Protein AF-A0A100JWX1-F1 (afdb_monomer_lite)

Secondary structure (DSSP, 8-state):
---------S------SS--------HHHHHHH--SHHHHHHHHHHHHHHHT-

Structure (mmCIF, N/CA/C/O backbone):
data_AF-A0A100JWX1-F1
#
_entry.id   AF-A0A100JWX1-F1
#
loop_
_atom_site.group_PDB
_atom_site.id
_atom_site.type_symbol
_atom_site.label_atom_id
_atom_site.label_alt_id
_atom_site.label_comp_id
_atom_site.label_asym_id
_atom_site.label_entity_id
_atom_site.label_seq_id
_atom_site.pdbx_PDB_ins_code
_atom_site.Cartn_x
_atom_site.Cartn_y
_atom_site.Cartn_z
_atom_site.occupancy
_atom_site.B_iso_or_equiv
_atom_site.auth_seq_id
_atom_site.auth_comp_id
_atom_site.auth_asym_id
_atom_site.auth_atom_id
_atom_site.pdbx_PDB_model_num
ATOM 1 N N . MET A 1 1 ? 13.835 5.811 8.159 1.00 75.38 1 MET A N 1
ATOM 2 C CA . MET A 1 1 ? 12.933 4.887 7.435 1.00 75.38 1 MET A CA 1
ATOM 3 C C . MET A 1 1 ? 12.654 5.491 6.077 1.00 75.38 1 MET A C 1
ATOM 5 O O . MET A 1 1 ? 12.397 6.688 6.038 1.00 75.38 1 MET A O 1
ATOM 9 N N . SER A 1 2 ? 12.704 4.687 5.019 1.00 91.62 2 SER A N 1
ATOM 10 C CA . SER A 1 2 ? 12.550 5.130 3.627 1.00 91.62 2 SER A CA 1
ATOM 11 C C . SER A 1 2 ? 11.512 4.259 2.916 1.00 91.62 2 SER A C 1
ATOM 13 O O . SER A 1 2 ? 11.346 3.102 3.298 1.00 91.62 2 SER A O 1
ATOM 15 N N . TYR A 1 3 ? 10.830 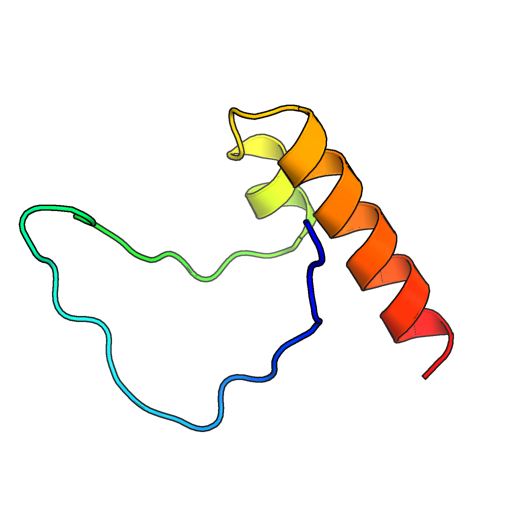4.820 1.916 1.00 93.94 3 TYR A N 1
ATOM 16 C CA . TYR A 1 3 ? 9.852 4.132 1.067 1.00 93.94 3 TYR A CA 1
ATOM 17 C C . TYR A 1 3 ? 10.260 4.247 -0.402 1.00 93.94 3 TYR A C 1
ATOM 19 O O . TYR A 1 3 ? 10.978 5.175 -0.776 1.00 93.94 3 TYR A O 1
ATOM 27 N N . TRP A 1 4 ? 9.787 3.310 -1.223 1.00 94.62 4 TRP A N 1
ATOM 28 C CA . TRP A 1 4 ? 10.049 3.260 -2.659 1.00 94.62 4 TRP A CA 1
ATOM 29 C C . TRP A 1 4 ? 8.765 2.957 -3.425 1.00 94.62 4 TRP A C 1
ATOM 31 O O . TRP A 1 4 ? 7.938 2.165 -2.974 1.00 94.62 4 TRP A O 1
ATOM 41 N N . ALA A 1 5 ? 8.639 3.561 -4.604 1.00 95.50 5 ALA A N 1
ATOM 42 C CA . ALA A 1 5 ? 7.682 3.140 -5.616 1.00 95.50 5 ALA A CA 1
ATOM 43 C C . ALA A 1 5 ? 8.085 1.762 -6.160 1.00 95.50 5 ALA A C 1
ATOM 45 O O . ALA A 1 5 ? 9.256 1.547 -6.476 1.00 95.50 5 ALA A O 1
ATOM 46 N N . ALA A 1 6 ? 7.126 0.847 -6.285 1.00 93.56 6 ALA A N 1
ATOM 47 C CA . ALA A 1 6 ? 7.360 -0.485 -6.826 1.00 93.56 6 ALA A CA 1
ATOM 48 C C . ALA A 1 6 ? 6.288 -0.850 -7.853 1.00 93.56 6 ALA A C 1
ATOM 50 O O . ALA A 1 6 ? 5.104 -0.573 -7.661 1.00 93.56 6 ALA A O 1
ATOM 51 N N . GLU A 1 7 ? 6.720 -1.507 -8.925 1.00 95.44 7 GLU A N 1
ATOM 52 C CA . GLU A 1 7 ? 5.851 -2.090 -9.940 1.00 95.44 7 GLU A CA 1
ATOM 53 C C . GLU A 1 7 ? 5.710 -3.595 -9.685 1.00 95.44 7 GLU A C 1
ATOM 55 O O . GLU A 1 7 ? 6.691 -4.289 -9.405 1.00 95.44 7 GLU A O 1
ATOM 60 N N . ALA A 1 8 ? 4.485 -4.110 -9.774 1.00 95.00 8 ALA A N 1
ATOM 61 C CA . ALA A 1 8 ? 4.242 -5.540 -9.660 1.00 95.00 8 ALA A CA 1
ATOM 62 C C . ALA A 1 8 ? 4.701 -6.254 -10.940 1.00 95.00 8 ALA A C 1
ATOM 64 O O . ALA A 1 8 ? 4.126 -6.057 -12.005 1.00 95.00 8 ALA A O 1
ATOM 65 N N . THR A 1 9 ? 5.701 -7.128 -10.830 1.00 97.38 9 THR A N 1
ATOM 66 C CA . THR A 1 9 ? 6.241 -7.891 -11.972 1.00 97.38 9 THR A CA 1
ATOM 67 C C . THR A 1 9 ? 5.600 -9.274 -12.149 1.00 97.38 9 THR A C 1
ATOM 69 O O . THR A 1 9 ? 5.857 -9.955 -13.140 1.00 97.38 9 THR A O 1
ATOM 72 N N . GLY A 1 10 ? 4.758 -9.701 -11.203 1.00 95.38 10 GLY A N 1
ATOM 73 C CA . GLY A 1 10 ? 4.055 -10.986 -11.205 1.00 95.38 10 GLY A CA 1
ATOM 74 C C . GLY A 1 10 ? 3.868 -11.559 -9.796 1.00 95.38 10 GLY A C 1
ATOM 75 O O . GLY A 1 10 ? 4.281 -10.956 -8.808 1.00 95.38 10 GLY A O 1
ATOM 76 N N . GLY A 1 11 ? 3.250 -12.742 -9.708 1.00 95.69 11 GLY A N 1
ATOM 77 C CA . GLY A 1 11 ? 3.002 -13.462 -8.451 1.00 95.69 11 GLY A CA 1
ATOM 78 C C . GLY A 1 11 ? 1.538 -13.455 -8.002 1.00 95.69 11 GLY A C 1
ATOM 79 O O . GLY A 1 11 ? 0.685 -12.810 -8.609 1.00 95.69 11 GLY A O 1
ATOM 80 N N . HIS A 1 12 ? 1.242 -14.204 -6.936 1.00 96.00 12 HIS A N 1
ATOM 81 C CA . HIS A 1 12 ? -0.075 -14.221 -6.300 1.00 96.00 12 HIS A CA 1
ATOM 82 C C . HIS A 1 12 ? 0.056 -14.105 -4.781 1.00 96.00 12 HIS A C 1
ATOM 84 O O . HIS A 1 12 ? 1.026 -14.573 -4.186 1.00 96.00 12 HIS A O 1
ATOM 90 N N . PHE A 1 13 ? -0.944 -13.495 -4.147 1.00 97.06 13 PHE A N 1
ATOM 91 C CA . PHE A 1 13 ? -1.017 -13.426 -2.693 1.00 97.06 13 PHE A CA 1
ATOM 92 C C . PHE A 1 13 ? -1.564 -14.739 -2.111 1.00 97.06 13 PHE A C 1
ATOM 94 O O . PHE A 1 13 ? -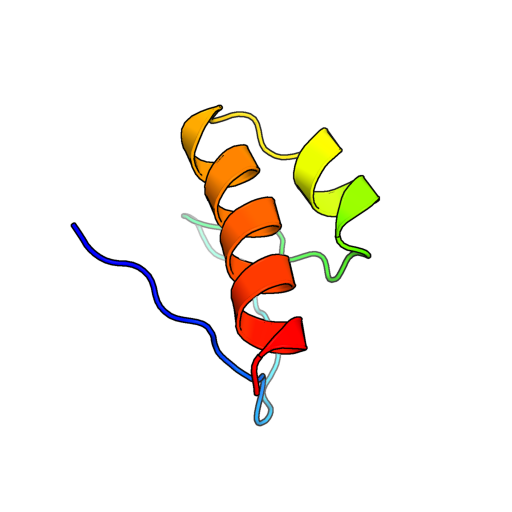2.479 -15.337 -2.680 1.00 97.06 13 PHE A O 1
ATOM 101 N N . THR A 1 14 ? -1.010 -15.168 -0.974 1.00 97.81 14 THR A N 1
ATOM 102 C CA . THR A 1 14 ? -1.552 -16.238 -0.122 1.00 97.81 14 THR A CA 1
ATOM 103 C C . THR A 1 14 ? -1.616 -15.697 1.308 1.00 97.81 14 THR A C 1
ATOM 105 O O . THR A 1 14 ? -0.566 -15.298 1.814 1.00 97.81 14 THR A O 1
ATOM 108 N N . PRO A 1 15 ? -2.800 -15.651 1.948 1.00 98.19 15 PRO A N 1
ATOM 109 C CA . PRO A 1 15 ? -2.9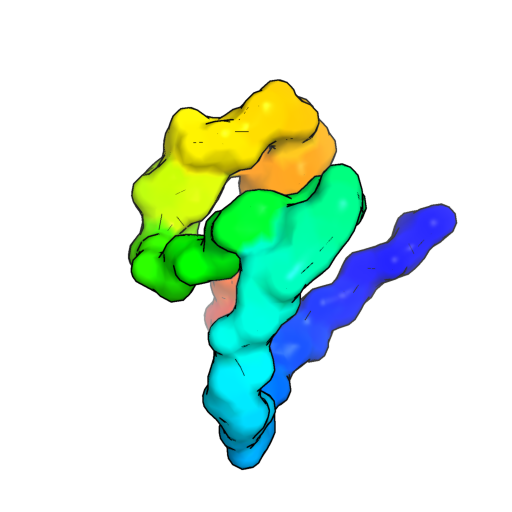38 -15.192 3.329 1.00 98.19 15 PRO A CA 1
ATOM 110 C C . PRO A 1 15 ? -2.049 -15.960 4.311 1.00 98.19 15 PRO A C 1
ATOM 112 O O . PRO A 1 15 ? -1.782 -17.148 4.118 1.00 98.19 15 PRO A O 1
ATOM 115 N N . ASN A 1 16 ? -1.636 -15.290 5.384 1.00 98.25 16 ASN A N 1
ATOM 116 C CA . ASN A 1 16 ? -0.897 -15.881 6.497 1.00 98.25 16 ASN A CA 1
ATOM 117 C C . ASN A 1 16 ? -1.301 -15.222 7.831 1.00 98.25 16 ASN A C 1
ATOM 119 O O . ASN A 1 16 ? -2.228 -14.416 7.874 1.00 98.25 16 ASN A O 1
ATOM 123 N N . ASP A 1 17 ? -0.609 -15.575 8.916 1.00 98.38 17 ASP A N 1
ATOM 124 C CA . ASP A 1 17 ? -0.931 -15.088 10.264 1.00 98.38 17 ASP A CA 1
ATOM 125 C C . ASP A 1 17 ? -0.696 -13.576 10.454 1.00 98.38 17 ASP A C 1
ATOM 127 O O . ASP A 1 17 ? -1.271 -12.974 11.358 1.00 98.38 17 ASP A O 1
ATOM 131 N N . GLU A 1 18 ? 0.138 -12.952 9.618 1.00 98.25 18 GLU A N 1
ATOM 132 C CA . GLU A 1 18 ? 0.451 -11.520 9.678 1.00 98.25 18 GLU A CA 1
ATOM 133 C C . GLU A 1 18 ? -0.466 -10.690 8.768 1.00 98.25 18 GLU A C 1
ATOM 135 O O . GLU A 1 18 ? -0.885 -9.593 9.138 1.00 98.25 18 GLU A O 1
ATOM 140 N N . VAL A 1 19 ? -0.792 -11.210 7.580 1.00 97.75 19 VAL A N 1
ATOM 141 C CA . VAL A 1 19 ? -1.584 -10.512 6.563 1.00 97.75 19 VAL A CA 1
ATOM 142 C C . VAL A 1 19 ? -2.701 -11.419 6.065 1.00 97.75 19 VAL A C 1
ATOM 144 O O . VAL A 1 19 ? -2.471 -12.434 5.405 1.00 97.75 19 VAL A O 1
ATOM 147 N N . ASP A 1 20 ? -3.937 -11.003 6.323 1.00 97.62 20 ASP A N 1
ATOM 148 C CA . ASP A 1 20 ? -5.137 -11.725 5.911 1.00 97.62 20 ASP A CA 1
ATOM 149 C C . ASP A 1 20 ? -5.503 -11.448 4.445 1.00 97.62 20 ASP A C 1
ATOM 151 O O . ASP A 1 20 ? -6.013 -12.333 3.754 1.00 97.62 20 ASP A O 1
ATOM 155 N N . ARG A 1 21 ? -5.282 -10.216 3.958 1.00 96.94 21 ARG A N 1
ATOM 156 C CA . ARG A 1 21 ? -5.758 -9.747 2.647 1.00 96.94 21 ARG A CA 1
ATOM 157 C C . ARG A 1 21 ? -4.849 -8.701 2.000 1.00 96.94 21 ARG A C 1
ATOM 159 O O . ARG A 1 21 ? -4.346 -7.796 2.655 1.00 96.94 21 ARG A O 1
ATOM 166 N N . ILE A 1 22 ? -4.772 -8.763 0.669 1.00 96.69 22 ILE A N 1
ATOM 167 C CA . ILE A 1 22 ? -4.243 -7.701 -0.197 1.00 96.69 22 ILE A CA 1
ATOM 168 C C . ILE A 1 22 ? -5.336 -7.279 -1.174 1.00 96.69 22 ILE A C 1
ATOM 170 O O . ILE A 1 22 ? -5.991 -8.119 -1.789 1.00 96.69 22 ILE A O 1
ATOM 174 N N . LEU A 1 23 ? -5.525 -5.968 -1.317 1.00 96.62 23 LEU A N 1
ATOM 175 C CA . LEU A 1 23 ? -6.484 -5.372 -2.238 1.00 96.62 23 LEU A CA 1
ATOM 176 C C . LEU A 1 23 ? -5.750 -4.395 -3.153 1.00 96.62 23 LEU A C 1
ATOM 178 O O . LEU A 1 23 ? -5.067 -3.496 -2.671 1.00 96.62 23 LEU A O 1
ATOM 182 N N . TRP A 1 24 ? -5.940 -4.550 -4.460 1.00 96.62 24 TRP A N 1
ATOM 183 C CA . TRP A 1 24 ? -5.546 -3.550 -5.448 1.00 96.62 24 TRP A CA 1
ATOM 184 C C . TRP A 1 24 ? -6.669 -2.528 -5.572 1.00 96.62 24 TRP A C 1
ATOM 186 O O . TRP A 1 24 ? -7.828 -2.901 -5.761 1.00 96.62 24 TRP A O 1
ATOM 196 N N . LEU A 1 25 ? -6.342 -1.253 -5.397 1.00 97.81 25 LEU A N 1
ATOM 197 C CA . LEU A 1 25 ? -7.308 -0.162 -5.324 1.00 97.81 25 LEU A CA 1
ATOM 198 C C . LEU A 1 25 ? -6.782 1.042 -6.094 1.00 97.81 25 LEU A C 1
ATOM 200 O O . LEU A 1 25 ? -5.571 1.261 -6.147 1.00 97.81 25 LEU A O 1
ATOM 204 N N . ASP A 1 26 ? -7.704 1.860 -6.596 1.00 97.50 26 ASP A N 1
ATOM 205 C CA . ASP A 1 26 ? -7.366 3.201 -7.058 1.00 97.50 26 ASP A CA 1
ATOM 206 C C . ASP A 1 26 ? -6.816 4.052 -5.894 1.00 97.50 26 ASP A C 1
ATOM 208 O O . ASP A 1 26 ? -7.211 3.842 -4.736 1.00 97.50 26 ASP A O 1
ATOM 212 N N . PRO A 1 27 ? -5.942 5.041 -6.165 1.00 96.75 27 PRO A N 1
ATOM 213 C CA . PRO A 1 27 ? -5.255 5.800 -5.119 1.00 96.75 27 PRO A CA 1
ATOM 214 C C . PRO A 1 27 ? -6.185 6.465 -4.092 1.00 96.75 27 PRO A C 1
ATOM 216 O O . PRO A 1 27 ? -5.930 6.383 -2.889 1.00 96.75 27 PRO A O 1
ATOM 219 N N . ASP A 1 28 ? -7.304 7.048 -4.532 1.00 97.25 28 ASP A N 1
ATOM 220 C CA . ASP A 1 28 ? -8.275 7.708 -3.642 1.00 97.25 28 ASP A CA 1
ATOM 221 C C . ASP A 1 28 ? -8.950 6.719 -2.677 1.00 97.25 28 ASP A C 1
ATOM 223 O O . ASP A 1 28 ? -9.178 7.010 -1.494 1.00 97.25 28 ASP A O 1
ATOM 227 N N . ALA A 1 29 ? -9.234 5.508 -3.163 1.00 98.12 29 ALA A N 1
ATOM 228 C CA . ALA A 1 29 ? -9.810 4.440 -2.357 1.00 98.12 29 ALA A CA 1
ATOM 229 C C . ALA A 1 29 ? -8.779 3.870 -1.369 1.00 98.12 29 ALA A C 1
ATOM 231 O O . ALA A 1 29 ? -9.124 3.597 -0.216 1.00 98.12 29 ALA A O 1
ATOM 232 N N . ALA A 1 30 ? -7.514 3.738 -1.786 1.00 97.81 30 ALA A N 1
ATOM 233 C CA . ALA A 1 30 ? -6.418 3.333 -0.910 1.00 97.81 30 ALA A CA 1
ATOM 234 C C . ALA A 1 30 ? -6.207 4.347 0.227 1.00 97.81 30 ALA A C 1
ATOM 236 O O . ALA A 1 30 ? -6.247 3.971 1.401 1.00 97.81 30 ALA A O 1
ATOM 237 N N . ARG A 1 31 ? -6.100 5.644 -0.097 1.00 97.19 31 ARG A N 1
ATOM 238 C CA . ARG A 1 31 ? -5.953 6.742 0.876 1.00 97.19 31 ARG A CA 1
ATOM 239 C C . ARG A 1 31 ? -7.055 6.731 1.936 1.00 97.19 31 ARG A C 1
ATOM 241 O O . ARG A 1 31 ? -6.778 6.912 3.120 1.00 97.19 31 ARG A O 1
ATOM 248 N N . SER A 1 32 ? -8.294 6.485 1.517 1.00 97.50 32 SER A N 1
ATOM 249 C CA . SER A 1 32 ? -9.456 6.444 2.413 1.00 97.50 32 SER A CA 1
ATOM 250 C C . SER A 1 32 ? -9.459 5.237 3.360 1.00 97.50 32 SER A C 1
ATOM 252 O O . SER A 1 32 ? -10.068 5.302 4.427 1.00 97.50 32 SER A O 1
ATOM 254 N N . ARG A 1 33 ? -8.790 4.135 2.995 1.00 97.50 33 ARG A N 1
ATOM 255 C CA . ARG A 1 33 ? -8.720 2.911 3.813 1.00 97.50 33 ARG A CA 1
ATOM 256 C C . ARG A 1 33 ? -7.518 2.851 4.745 1.00 97.50 33 ARG A C 1
ATOM 258 O O . ARG A 1 33 ? -7.594 2.166 5.763 1.00 97.50 33 ARG A O 1
ATOM 265 N N . LEU A 1 34 ? -6.429 3.546 4.424 1.00 97.69 34 LEU A N 1
ATOM 266 C CA . LEU A 1 34 ? -5.248 3.602 5.282 1.00 97.69 34 LEU A CA 1
ATOM 267 C C . LEU A 1 34 ? -5.600 4.237 6.630 1.00 97.69 34 LEU A C 1
ATOM 269 O O . LEU A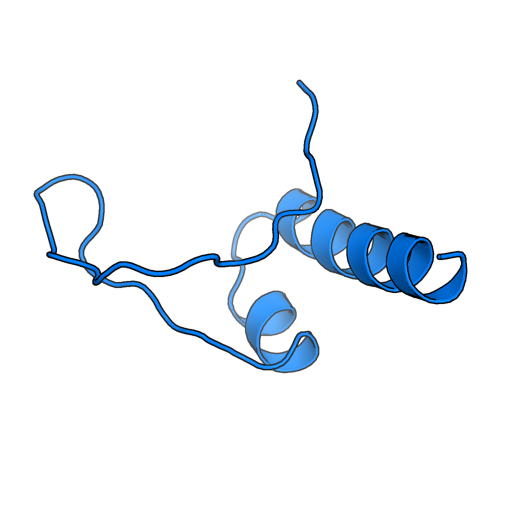 1 34 ? -6.190 5.319 6.696 1.00 97.69 34 LEU A O 1
ATOM 273 N N . THR A 1 35 ? -5.246 3.561 7.717 1.00 97.00 35 THR A N 1
ATOM 274 C CA . THR A 1 35 ? -5.534 4.013 9.085 1.00 97.00 35 THR A CA 1
ATOM 275 C C . THR A 1 35 ? -4.420 4.889 9.639 1.00 97.00 35 THR A C 1
ATOM 277 O O . THR A 1 35 ? -4.706 5.840 10.363 1.00 97.00 35 THR A O 1
ATOM 280 N N . GLN A 1 36 ? -3.169 4.617 9.257 1.00 96.50 36 GLN A N 1
ATOM 281 C CA . GLN A 1 36 ? -2.021 5.419 9.657 1.00 96.50 36 GLN A CA 1
ATOM 282 C C . GLN A 1 36 ? -1.952 6.712 8.833 1.00 96.50 36 GLN A C 1
ATOM 284 O O . GLN A 1 36 ? -1.848 6.642 7.606 1.00 96.50 36 GLN A O 1
ATOM 289 N N . PRO A 1 37 ? -1.978 7.901 9.470 1.00 95.19 37 PRO A N 1
ATOM 290 C CA . PRO A 1 37 ? -1.973 9.176 8.751 1.00 95.19 37 PRO A CA 1
ATOM 291 C C . PRO A 1 37 ? -0.775 9.345 7.812 1.00 95.19 37 PRO A C 1
ATOM 293 O O . PRO A 1 37 ? -0.953 9.768 6.676 1.00 95.19 37 PRO A O 1
ATOM 296 N N . ARG A 1 38 ? 0.418 8.928 8.251 1.00 94.50 38 ARG A N 1
ATOM 297 C CA . ARG A 1 38 ? 1.648 8.995 7.451 1.00 94.50 38 ARG A CA 1
ATOM 298 C C . ARG A 1 38 ? 1.552 8.189 6.156 1.00 94.50 38 ARG A C 1
ATOM 300 O O . ARG A 1 38 ? 2.027 8.638 5.122 1.00 94.50 38 ARG A O 1
ATOM 307 N N . ASP A 1 39 ? 0.909 7.024 6.186 1.00 96.62 39 ASP A N 1
ATOM 308 C CA . ASP A 1 39 ? 0.798 6.187 4.988 1.00 96.62 39 ASP A CA 1
ATOM 309 C C . ASP A 1 39 ? -0.106 6.839 3.932 1.00 96.62 39 ASP A C 1
ATOM 311 O O . ASP A 1 39 ? 0.084 6.624 2.738 1.00 96.62 39 ASP A O 1
ATOM 315 N N . ARG A 1 40 ? -1.055 7.691 4.347 1.00 97.06 40 ARG A N 1
ATOM 316 C CA . ARG A 1 40 ? -1.873 8.482 3.414 1.00 97.06 40 ARG A CA 1
ATOM 317 C C . ARG A 1 40 ? -1.033 9.512 2.666 1.00 97.06 40 ARG A C 1
ATOM 319 O O . ARG A 1 40 ? -1.239 9.690 1.470 1.00 97.06 40 ARG A O 1
ATOM 326 N N . GLU A 1 41 ? -0.101 10.165 3.360 1.00 96.44 41 GLU A N 1
ATOM 327 C CA . GLU A 1 41 ? 0.816 11.154 2.773 1.00 96.44 41 GLU A CA 1
ATOM 328 C C . GLU A 1 41 ? 1.719 10.503 1.717 1.00 96.44 41 GLU A C 1
ATOM 330 O O . GLU A 1 41 ? 1.896 11.053 0.632 1.00 96.44 41 GLU A O 1
ATOM 335 N N . LEU A 1 42 ? 2.184 9.275 1.968 1.00 96.50 42 LEU A N 1
ATOM 336 C CA . LEU A 1 42 ? 3.007 8.525 1.014 1.00 96.50 42 LEU A CA 1
ATOM 337 C C . LEU A 1 42 ? 2.287 8.225 -0.309 1.00 96.50 42 LEU A C 1
ATOM 339 O O . LEU A 1 42 ? 2.937 8.164 -1.351 1.00 96.50 42 LEU A O 1
ATOM 343 N N . VAL A 1 43 ? 0.959 8.062 -0.301 1.00 97.06 43 VAL A N 1
ATOM 344 C CA . VAL A 1 43 ? 0.180 7.907 -1.543 1.00 97.06 43 VAL A CA 1
ATOM 345 C C . VAL A 1 43 ? 0.237 9.190 -2.378 1.00 97.06 43 VAL A C 1
ATOM 347 O O . VAL A 1 43 ? 0.439 9.119 -3.590 1.00 97.06 43 VAL A O 1
ATOM 350 N N . ASP A 1 44 ? 0.119 10.361 -1.747 1.00 95.81 44 ASP A N 1
ATOM 351 C CA . ASP A 1 44 ? 0.205 11.646 -2.454 1.00 95.81 44 ASP A CA 1
ATOM 352 C C . ASP A 1 44 ? 1.612 11.868 -3.027 1.00 95.81 44 ASP A C 1
ATOM 354 O O . ASP A 1 44 ? 1.758 12.292 -4.178 1.00 95.81 44 ASP A O 1
ATOM 358 N N . GLU A 1 45 ? 2.647 11.547 -2.243 1.00 96.25 45 GLU A N 1
ATOM 359 C CA . GLU A 1 45 ? 4.050 11.621 -2.665 1.00 96.25 45 GLU A CA 1
ATOM 360 C C . GLU A 1 45 ? 4.336 10.688 -3.844 1.00 96.25 45 GLU A C 1
ATOM 362 O O . GLU A 1 45 ? 4.967 11.099 -4.820 1.00 96.25 45 GLU A O 1
ATOM 367 N N . PHE A 1 46 ? 3.821 9.456 -3.802 1.00 96.00 46 PHE A N 1
ATOM 368 C CA . PHE A 1 46 ? 3.943 8.499 -4.898 1.00 96.00 46 PHE A CA 1
ATOM 369 C C . PHE A 1 46 ? 3.325 9.038 -6.193 1.00 96.00 46 PHE A C 1
ATOM 371 O O . PHE A 1 46 ? 3.973 9.030 -7.241 1.00 96.00 46 PHE A O 1
ATOM 378 N N . LEU A 1 47 ? 2.104 9.578 -6.126 1.00 96.06 47 LEU A N 1
ATOM 379 C CA . LEU A 1 47 ? 1.449 10.173 -7.291 1.00 96.06 47 LEU A CA 1
ATOM 380 C C . LEU A 1 47 ? 2.198 11.401 -7.815 1.00 96.06 47 LEU A C 1
ATOM 382 O O . LEU A 1 47 ? 2.206 11.641 -9.022 1.00 96.06 47 LEU A O 1
ATOM 386 N N . ALA A 1 48 ? 2.809 12.195 -6.934 1.00 95.69 48 ALA A N 1
ATOM 387 C CA . ALA A 1 48 ? 3.663 13.303 -7.343 1.00 95.69 48 ALA A CA 1
ATOM 388 C C . ALA A 1 48 ? 4.909 12.814 -8.079 1.00 95.69 48 ALA A C 1
ATOM 390 O O . ALA A 1 48 ? 5.183 13.303 -9.172 1.00 95.69 48 ALA A O 1
ATOM 391 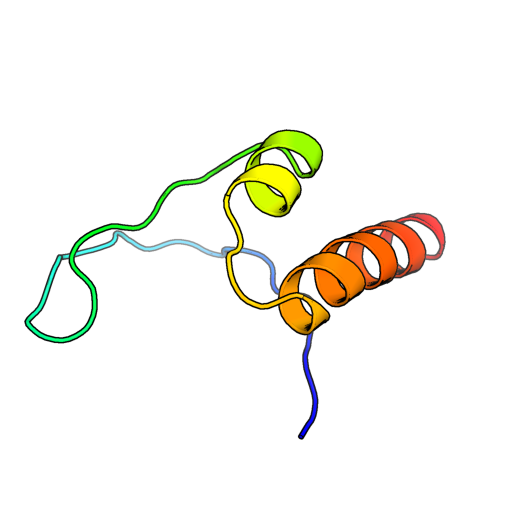N N . ALA A 1 49 ? 5.607 11.814 -7.539 1.00 93.38 49 ALA A N 1
ATOM 392 C CA . ALA A 1 49 ? 6.787 11.232 -8.167 1.00 93.38 49 ALA A CA 1
ATOM 393 C C . 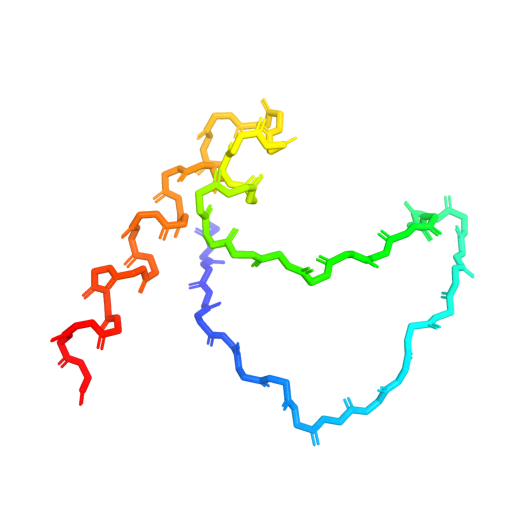ALA A 1 49 ? 6.480 10.655 -9.560 1.00 93.38 49 ALA A C 1
ATOM 395 O O . ALA A 1 49 ? 7.244 10.892 -10.491 1.00 93.38 49 ALA A O 1
ATOM 396 N N . LEU A 1 50 ? 5.335 9.981 -9.731 1.00 91.62 50 LEU A N 1
ATOM 397 C CA . LEU A 1 50 ? 4.917 9.438 -11.028 1.00 91.62 50 LEU A CA 1
ATOM 398 C C . LEU A 1 50 ? 4.646 10.506 -12.093 1.00 91.62 50 LEU A C 1
ATOM 400 O O . LEU A 1 50 ? 4.871 10.252 -13.267 1.00 91.62 50 LEU A O 1
ATOM 404 N N . ARG A 1 51 ? 4.174 11.702 -11.717 1.00 88.56 51 ARG A N 1
ATOM 405 C CA . ARG A 1 51 ? 3.970 12.806 -12.680 1.00 88.56 51 ARG A CA 1
ATOM 406 C C . ARG A 1 51 ? 5.279 13.413 -13.188 1.00 88.56 51 ARG A C 1
ATOM 408 O O . ARG A 1 51 ? 5.252 14.195 -14.135 1.00 88.56 51 ARG A O 1
ATOM 415 N N . HIS A 1 52 ? 6.387 13.121 -12.516 1.00 76.94 52 HIS A N 1
ATOM 416 C CA . HIS A 1 52 ? 7.717 13.623 -12.847 1.00 76.94 52 HIS A CA 1
ATOM 417 C C . HIS A 1 52 ? 8.612 12.568 -13.514 1.00 76.94 52 HIS A C 1
ATOM 419 O O . HIS A 1 52 ? 9.744 12.900 -13.869 1.00 76.94 52 HIS A O 1
ATOM 425 N N . ALA A 1 53 ? 8.123 11.334 -13.659 1.00 66.12 53 ALA A N 1
ATOM 426 C CA . ALA A 1 53 ? 8.774 10.241 -14.378 1.00 66.12 53 ALA A CA 1
ATOM 427 C C . ALA A 1 53 ? 8.336 10.225 -15.850 1.00 66.12 53 ALA A C 1
ATOM 429 O O . ALA A 1 53 ? 9.195 9.898 -16.698 1.00 66.12 53 ALA A O 1
#

Foldseek 3Di:
DDDDDDDDPDDDDDDDPVGRDDDDDDLVVVLVPDPDPVVSVVSVVNVVVVVVD

pLDDT: mean 94.87, std 5.82, range [66.12, 98.38]

InterPro domains:
  IPR015797 NUDIX hydrolase-like domain superfamily [SSF55811] (3-51)

Radius of gyration: 12.79 Å; chains: 1; bounding box: 23×30×25 Å

Sequence (53 aa):
MSYWAAEATGGHFTPNDEVDRILWLDPDAARSRLTQPRDRELVDEFLAALRHA

Organism: Streptomyces scabiei (NCBI:txid1930)